Protein AF-A0A7C9BJZ2-F1 (afdb_monomer_lite)

Radius of gyration: 17.01 Å; chains: 1; bounding box: 38×36×46 Å

Secondary structure (DSSP, 8-state):
---BHHHIIIIII-S-HHHHHHHHHHTT--GGGGB-TT---SSGGGPBBPHHHHHHHHHTHHHHHHHHHHHHS---HHHHHHHHT--HHHHHHHHHHTT----SSSTTTT--HHHHHHHTT---GGG---TT----S-HHHHHHHHH-

pLDDT: mean 82.97, std 15.42, range [40.53, 97.75]

Structure (mmCIF, N/CA/C/O backbone):
data_AF-A0A7C9BJZ2-F1
#
_entry.id   AF-A0A7C9BJZ2-F1
#
loop_
_atom_site.group_PDB
_atom_site.id
_atom_site.type_symbol
_atom_site.label_atom_id
_atom_site.label_alt_id
_atom_site.label_comp_id
_atom_site.label_asym_id
_atom_site.label_entity_id
_atom_site.label_seq_id
_atom_site.pdbx_PDB_ins_code
_atom_site.Cartn_x
_atom_site.Cartn_y
_atom_site.Cartn_z
_atom_site.occupancy
_atom_site.B_iso_or_equiv
_atom_site.auth_seq_id
_atom_site.auth_comp_id
_atom_site.auth_asym_id
_atom_site.auth_atom_id
_atom_site.pdbx_PDB_model_num
ATOM 1 N N . MET A 1 1 ? 13.526 -3.190 -22.390 1.00 58.34 1 MET A N 1
ATOM 2 C CA . MET A 1 1 ? 13.011 -1.799 -22.431 1.00 58.34 1 MET A CA 1
ATOM 3 C C . MET A 1 1 ? 13.321 -1.136 -21.090 1.00 58.34 1 MET A C 1
ATOM 5 O O . MET A 1 1 ? 13.395 -1.846 -20.094 1.00 58.34 1 MET A O 1
ATOM 9 N N . ASN A 1 2 ? 13.563 0.177 -21.033 1.00 75.06 2 ASN A N 1
ATOM 10 C CA . ASN A 1 2 ? 13.783 0.872 -19.757 1.00 75.06 2 ASN A CA 1
ATOM 11 C C . ASN A 1 2 ? 12.453 1.418 -19.238 1.00 75.06 2 ASN A C 1
ATOM 13 O O . ASN A 1 2 ? 12.004 2.478 -19.671 1.00 75.06 2 ASN A O 1
ATOM 17 N N . THR A 1 3 ? 11.818 0.690 -18.322 1.00 81.38 3 THR A N 1
ATOM 18 C CA . THR A 1 3 ? 10.520 1.085 -17.773 1.00 81.38 3 THR A CA 1
ATOM 19 C C . THR A 1 3 ? 10.718 2.038 -16.599 1.00 81.38 3 THR A C 1
ATOM 21 O O . THR A 1 3 ? 11.240 1.665 -15.549 1.00 81.38 3 THR A O 1
ATOM 24 N N . ARG A 1 4 ? 10.312 3.297 -16.781 1.00 86.62 4 ARG A N 1
ATOM 25 C CA . ARG A 1 4 ? 10.394 4.326 -15.735 1.00 86.62 4 ARG A CA 1
ATOM 26 C C . ARG A 1 4 ? 9.274 4.154 -14.711 1.00 86.62 4 ARG A C 1
ATOM 28 O O . ARG A 1 4 ? 8.130 3.907 -15.089 1.00 86.62 4 ARG A O 1
ATOM 35 N N . PHE A 1 5 ? 9.572 4.396 -13.440 1.00 84.38 5 PHE A N 1
ATOM 36 C CA . PHE A 1 5 ? 8.622 4.324 -12.330 1.00 84.38 5 PHE A CA 1
ATOM 37 C C . PHE A 1 5 ? 7.394 5.215 -12.558 1.00 84.38 5 PHE A C 1
ATOM 39 O O . PHE A 1 5 ? 6.258 4.765 -12.412 1.00 84.38 5 PHE A O 1
ATOM 46 N N . GLY A 1 6 ? 7.601 6.443 -13.051 1.00 80.81 6 GLY A N 1
ATOM 47 C CA . GLY A 1 6 ? 6.508 7.322 -13.466 1.00 80.81 6 GLY A CA 1
ATOM 48 C C . GLY A 1 6 ? 5.599 6.675 -14.513 1.00 80.81 6 GLY A C 1
ATOM 49 O O . GLY A 1 6 ? 4.383 6.650 -14.339 1.00 80.81 6 GLY A O 1
ATOM 50 N N . HIS A 1 7 ? 6.177 6.088 -15.562 1.00 85.44 7 HIS A N 1
ATOM 51 C CA . HIS A 1 7 ? 5.409 5.437 -16.621 1.00 85.44 7 HIS A CA 1
ATOM 52 C C . HIS A 1 7 ? 4.544 4.296 -16.067 1.00 85.44 7 HIS A C 1
ATOM 54 O O . HIS A 1 7 ? 3.336 4.314 -16.280 1.00 85.44 7 HIS A O 1
ATOM 60 N N . VAL A 1 8 ? 5.113 3.389 -15.259 1.00 83.81 8 VAL A N 1
ATOM 61 C CA . VAL A 1 8 ? 4.354 2.286 -14.632 1.00 83.81 8 VAL A CA 1
ATOM 62 C C . VAL A 1 8 ? 3.119 2.803 -13.892 1.00 83.81 8 VAL A C 1
ATOM 64 O O . VAL A 1 8 ? 2.024 2.269 -14.067 1.00 83.81 8 VAL A O 1
ATOM 67 N N . THR A 1 9 ? 3.266 3.871 -13.103 1.00 84.06 9 THR A N 1
ATOM 68 C CA . THR A 1 9 ? 2.153 4.402 -12.301 1.00 84.06 9 THR A CA 1
ATOM 69 C C . THR A 1 9 ? 1.004 4.937 -13.146 1.00 84.06 9 THR A C 1
ATOM 71 O O . THR A 1 9 ? -0.145 4.559 -12.912 1.00 84.06 9 THR A O 1
ATOM 74 N N . TYR A 1 10 ? 1.298 5.764 -14.152 1.00 82.44 10 TYR A N 1
ATOM 75 C CA . TYR A 1 10 ? 0.266 6.437 -14.939 1.00 82.44 10 TYR A CA 1
ATOM 76 C C . TYR A 1 10 ? -0.332 5.534 -16.018 1.00 82.44 10 TYR A C 1
ATOM 78 O O . TYR A 1 10 ? -1.553 5.469 -16.136 1.00 82.44 10 TYR A O 1
ATOM 86 N N . THR A 1 11 ? 0.496 4.829 -16.792 1.00 83.75 11 THR A N 1
ATOM 87 C CA . THR A 1 11 ? 0.029 4.090 -17.977 1.00 83.75 11 THR A CA 1
ATOM 88 C C . THR A 1 11 ? -0.378 2.664 -17.645 1.00 83.75 11 THR A C 1
ATOM 90 O O . THR A 1 11 ? -1.390 2.178 -18.144 1.00 83.75 11 THR A O 1
ATOM 93 N N . LYS A 1 12 ? 0.377 1.983 -16.777 1.00 85.75 12 LYS A N 1
ATOM 94 C CA . LYS A 1 12 ? 0.143 0.562 -16.508 1.00 85.75 12 LYS A CA 1
ATOM 95 C C . LYS A 1 12 ? -0.783 0.346 -15.321 1.00 85.75 12 LYS A C 1
ATOM 97 O O . LYS A 1 12 ? -1.697 -0.471 -15.411 1.00 85.75 12 LYS A O 1
ATOM 102 N N . LEU A 1 13 ? -0.603 1.084 -14.228 1.00 88.25 13 LEU A N 1
ATOM 103 C CA . LEU A 1 13 ? -1.407 0.924 -13.015 1.00 88.25 13 LEU A CA 1
ATOM 104 C C . LEU A 1 13 ? -2.608 1.875 -12.970 1.00 88.25 13 LEU A C 1
ATOM 106 O O . LEU A 1 13 ? -3.655 1.494 -12.450 1.00 88.25 13 LEU A O 1
ATOM 110 N N . GLY A 1 14 ? -2.521 3.066 -13.563 1.00 90.44 14 GLY A N 1
ATOM 111 C CA . GLY A 1 14 ? -3.587 4.072 -13.499 1.00 90.44 14 GLY A CA 1
ATOM 112 C C . GLY A 1 14 ? -3.782 4.636 -12.087 1.00 90.44 14 GLY A C 1
ATOM 113 O O . GLY A 1 14 ? -4.912 4.854 -11.659 1.00 90.44 14 GLY A O 1
ATOM 114 N N . ILE A 1 15 ? -2.688 4.820 -11.343 1.00 91.50 15 ILE A N 1
ATOM 115 C CA . ILE A 1 15 ? -2.684 5.368 -9.978 1.00 91.50 15 ILE A CA 1
ATOM 116 C C . ILE A 1 15 ? -1.754 6.578 -9.885 1.00 91.50 15 ILE A C 1
ATOM 118 O O . ILE A 1 15 ? -0.924 6.822 -10.762 1.00 91.50 15 ILE A O 1
ATOM 122 N N . ARG A 1 16 ? -1.867 7.350 -8.798 1.00 88.94 16 ARG A N 1
ATOM 123 C CA . ARG A 1 16 ? -0.935 8.457 -8.553 1.00 88.94 16 ARG A CA 1
ATOM 124 C C . ARG A 1 16 ? 0.446 7.900 -8.220 1.00 88.94 16 ARG A C 1
ATOM 126 O O . ARG A 1 16 ? 0.563 6.938 -7.466 1.00 88.94 16 ARG A O 1
ATOM 133 N N . LEU A 1 17 ? 1.490 8.576 -8.697 1.00 89.44 17 LEU A N 1
ATOM 134 C CA . LEU A 1 17 ? 2.876 8.258 -8.343 1.00 89.44 17 LEU A CA 1
ATOM 135 C C . LEU A 1 17 ? 3.076 8.164 -6.826 1.00 89.44 17 LEU A C 1
ATOM 137 O O . LEU A 1 17 ? 3.681 7.219 -6.333 1.00 89.44 17 LEU A O 1
ATOM 141 N N . SER A 1 18 ? 2.530 9.138 -6.092 1.00 89.00 18 SER A N 1
ATOM 142 C CA . SER A 1 18 ? 2.611 9.185 -4.632 1.00 89.00 18 SER A CA 1
ATOM 143 C C . SER A 1 18 ? 2.027 7.935 -3.985 1.00 89.00 18 SER A C 1
ATOM 145 O O . SER A 1 18 ? 2.592 7.448 -3.017 1.00 89.00 18 SER A O 1
ATOM 147 N N . THR A 1 19 ? 0.943 7.380 -4.533 1.00 91.00 19 THR A N 1
ATOM 148 C CA . THR A 1 19 ? 0.349 6.144 -4.021 1.00 91.00 19 THR A CA 1
ATOM 149 C C . THR A 1 19 ? 1.329 4.995 -4.073 1.00 91.00 19 THR A C 1
ATOM 151 O O . THR A 1 19 ? 1.442 4.275 -3.092 1.00 91.00 19 THR A O 1
ATOM 154 N N . LEU A 1 20 ? 2.033 4.818 -5.194 1.00 91.94 20 LEU A N 1
ATOM 155 C CA . LEU A 1 20 ? 2.965 3.705 -5.318 1.00 91.94 20 LEU A CA 1
ATOM 156 C C . LEU A 1 20 ? 4.168 3.882 -4.385 1.00 91.94 20 LEU A C 1
ATOM 158 O O . LEU A 1 20 ? 4.629 2.915 -3.797 1.00 91.94 20 LEU A O 1
ATOM 162 N N . VAL A 1 21 ? 4.624 5.122 -4.180 1.00 92.25 21 VAL A N 1
ATOM 163 C CA . VAL A 1 21 ? 5.653 5.430 -3.173 1.00 92.25 21 VAL A CA 1
ATOM 164 C C . VAL A 1 21 ? 5.173 5.065 -1.766 1.00 92.25 21 VAL A C 1
ATOM 166 O O . VAL A 1 21 ? 5.914 4.430 -1.021 1.00 92.25 21 VAL A O 1
ATOM 169 N N . PHE A 1 22 ? 3.940 5.432 -1.401 1.00 94.31 22 PHE A N 1
ATOM 170 C CA . PHE A 1 22 ? 3.375 5.080 -0.097 1.00 94.31 22 PHE A CA 1
ATOM 171 C C . PHE A 1 22 ? 3.140 3.582 0.045 1.00 94.31 22 PHE A C 1
ATOM 173 O O . PHE A 1 22 ? 3.472 3.046 1.086 1.00 94.31 22 PHE A O 1
ATOM 180 N N . PHE A 1 23 ? 2.655 2.907 -0.997 1.00 94.88 23 PHE A N 1
ATOM 181 C CA . PHE A 1 23 ? 2.532 1.452 -1.031 1.00 94.88 23 PHE A CA 1
ATOM 182 C C . PHE A 1 23 ? 3.883 0.793 -0.745 1.00 94.88 23 PHE A C 1
ATOM 184 O O . PHE A 1 23 ? 3.990 -0.018 0.165 1.00 94.88 23 PHE A O 1
ATOM 191 N N . CYS A 1 24 ? 4.937 1.194 -1.461 1.00 92.62 24 CYS A N 1
ATOM 192 C CA . CYS A 1 24 ? 6.265 0.644 -1.228 1.00 92.62 24 CYS A CA 1
ATOM 193 C C . CYS A 1 24 ? 6.753 0.916 0.196 1.00 92.62 24 CYS A C 1
ATOM 195 O O . CYS A 1 24 ? 7.272 0.016 0.837 1.00 92.62 24 CYS A O 1
ATOM 197 N N . LYS A 1 25 ? 6.537 2.123 0.724 1.00 92.69 25 LYS A N 1
ATOM 198 C CA . LYS A 1 25 ? 6.913 2.456 2.101 1.00 92.69 25 LYS A CA 1
ATOM 199 C C . LYS A 1 25 ? 6.135 1.645 3.143 1.00 92.69 25 LYS A C 1
ATOM 201 O O . LYS A 1 25 ? 6.732 1.174 4.102 1.00 92.69 25 LYS A O 1
ATOM 206 N N . ASP A 1 26 ? 4.824 1.532 2.977 1.00 94.50 26 ASP A N 1
ATOM 207 C CA . ASP A 1 26 ? 3.920 0.892 3.935 1.00 94.50 26 ASP A CA 1
ATOM 208 C C . ASP A 1 26 ? 4.140 -0.621 4.018 1.00 94.50 26 ASP A C 1
ATOM 210 O O . ASP A 1 26 ? 3.918 -1.203 5.072 1.00 94.50 26 ASP A O 1
ATOM 214 N N . PHE A 1 27 ? 4.631 -1.225 2.935 1.00 93.00 27 PHE A N 1
ATOM 215 C CA . PHE A 1 27 ? 4.981 -2.642 2.854 1.00 93.00 27 PHE A CA 1
ATOM 216 C C . PHE A 1 27 ? 6.495 -2.894 2.841 1.00 93.00 27 PHE A C 1
ATOM 218 O O . PHE A 1 27 ? 6.938 -3.953 2.407 1.00 93.00 27 PHE A O 1
ATOM 225 N N . GLU A 1 28 ? 7.291 -1.910 3.273 1.00 91.56 28 GLU A N 1
ATOM 226 C CA . GLU A 1 28 ? 8.750 -2.024 3.438 1.00 91.56 28 GLU A CA 1
ATOM 227 C C . GLU A 1 28 ? 9.511 -2.464 2.166 1.00 91.56 28 GLU A C 1
ATOM 229 O O . GLU A 1 28 ? 10.602 -3.030 2.216 1.00 91.56 28 GLU A O 1
ATOM 234 N N . ILE A 1 29 ? 8.962 -2.152 0.991 1.00 90.00 29 ILE A N 1
ATOM 235 C CA . ILE A 1 29 ? 9.591 -2.379 -0.309 1.00 90.00 29 ILE A CA 1
ATOM 236 C C . ILE A 1 29 ? 10.585 -1.249 -0.592 1.00 90.00 29 ILE A C 1
ATOM 238 O O . ILE A 1 29 ? 10.206 -0.105 -0.868 1.00 90.00 29 IL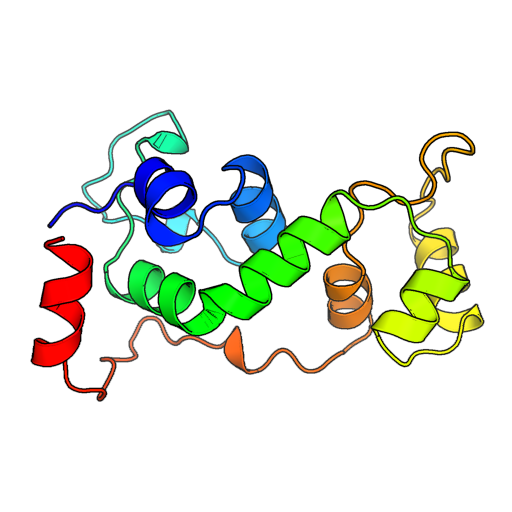E A O 1
ATOM 242 N N . ASP A 1 30 ? 11.874 -1.584 -0.610 1.00 87.19 30 ASP A N 1
ATOM 243 C CA . ASP A 1 30 ? 12.928 -0.636 -0.963 1.00 87.19 30 ASP A CA 1
ATOM 244 C C . ASP A 1 30 ? 12.966 -0.371 -2.480 1.00 87.19 30 ASP A C 1
ATOM 246 O O . ASP A 1 30 ? 13.487 -1.160 -3.273 1.00 87.19 30 ASP A O 1
ATOM 250 N N . LEU A 1 31 ? 12.439 0.783 -2.895 1.00 82.94 31 LEU A N 1
ATOM 251 C CA . LEU A 1 31 ? 12.470 1.241 -4.288 1.00 82.94 31 LEU A CA 1
ATOM 252 C C . LEU A 1 31 ? 13.892 1.384 -4.851 1.00 82.94 31 LEU A C 1
ATOM 254 O O . LEU A 1 31 ? 14.091 1.174 -6.048 1.00 82.94 31 LEU A O 1
ATOM 258 N N . LEU A 1 32 ? 14.884 1.738 -4.028 1.00 82.12 32 LEU A N 1
ATOM 259 C CA . LEU A 1 32 ? 16.267 1.906 -4.482 1.00 82.12 32 LEU A CA 1
ATOM 260 C C . LEU A 1 32 ? 16.943 0.571 -4.766 1.00 82.12 32 LEU A C 1
ATOM 262 O O . LEU A 1 32 ? 17.845 0.523 -5.597 1.00 82.12 32 LEU A O 1
ATOM 266 N N . GLN A 1 33 ? 16.495 -0.501 -4.118 1.00 84.56 33 GLN A N 1
ATOM 267 C CA . GLN A 1 33 ? 16.948 -1.855 -4.422 1.00 84.56 33 GLN A CA 1
ATOM 268 C C . GLN A 1 33 ? 16.264 -2.459 -5.654 1.00 84.56 33 GLN A C 1
ATOM 270 O O . GLN A 1 33 ? 16.690 -3.510 -6.110 1.00 84.56 33 GLN A O 1
ATOM 275 N N . ASN A 1 34 ? 15.223 -1.811 -6.179 1.00 85.12 34 ASN A N 1
ATOM 276 C CA . ASN A 1 34 ? 14.448 -2.266 -7.337 1.00 85.12 34 ASN A CA 1
ATOM 277 C C . ASN A 1 34 ? 14.627 -1.366 -8.568 1.00 85.12 34 ASN A C 1
ATOM 279 O O . ASN A 1 34 ? 13.859 -1.436 -9.534 1.00 85.12 34 ASN A O 1
ATOM 283 N N . ARG A 1 35 ? 15.632 -0.485 -8.535 1.00 84.75 35 ARG A N 1
ATOM 284 C CA . ARG A 1 35 ? 16.047 0.317 -9.688 1.00 84.75 35 ARG A CA 1
ATOM 285 C C . ARG A 1 35 ? 17.151 -0.404 -10.452 1.00 84.75 35 ARG A C 1
ATOM 287 O O . ARG A 1 35 ? 18.035 -0.993 -9.840 1.00 84.75 35 ARG A O 1
ATOM 294 N N . LYS A 1 36 ? 17.183 -0.254 -11.776 1.00 83.75 36 LYS A N 1
ATOM 295 C CA . LYS A 1 36 ? 18.333 -0.696 -12.572 1.00 83.75 36 LYS A CA 1
ATOM 296 C C . LYS A 1 36 ? 19.594 0.047 -12.104 1.00 83.75 36 LYS A C 1
ATOM 298 O O . LYS A 1 36 ? 19.517 1.262 -11.897 1.00 83.75 36 LYS A O 1
ATOM 303 N N . PRO A 1 37 ? 20.763 -0.615 -12.020 1.00 75.62 37 PRO A N 1
ATOM 304 C CA . PRO A 1 37 ? 22.014 0.016 -11.583 1.00 75.62 37 PRO A CA 1
ATOM 305 C C . PRO A 1 37 ? 22.395 1.268 -12.386 1.00 75.62 37 PRO A C 1
ATOM 307 O O . PRO A 1 37 ? 22.973 2.207 -11.849 1.00 75.62 37 PRO A O 1
ATOM 310 N N . SER A 1 38 ? 22.016 1.317 -13.668 1.00 70.06 38 SER A N 1
ATOM 311 C CA . SER A 1 38 ? 22.252 2.450 -14.569 1.00 70.06 38 SER A CA 1
ATOM 312 C C . SER A 1 38 ? 21.313 3.646 -14.348 1.00 70.06 38 SER A C 1
ATOM 314 O O . SER A 1 38 ? 21.388 4.631 -15.081 1.00 70.06 38 SER A O 1
ATOM 316 N N . SER A 1 39 ? 20.378 3.567 -13.396 1.00 73.94 39 SER A N 1
ATOM 317 C CA . SER A 1 39 ? 19.412 4.625 -13.105 1.00 73.94 39 SER A CA 1
ATOM 318 C C . SER A 1 39 ? 20.067 5.767 -12.319 1.00 73.94 39 SER A C 1
ATOM 320 O O . SER A 1 39 ? 19.934 5.850 -11.098 1.00 73.94 39 SER A O 1
ATOM 322 N N . VAL A 1 40 ? 20.745 6.676 -13.022 1.00 65.12 40 VAL A N 1
ATOM 323 C CA . VAL A 1 40 ? 21.348 7.890 -12.450 1.00 65.12 40 VAL A CA 1
ATOM 324 C C . VAL A 1 40 ? 20.358 9.050 -12.578 1.00 65.12 40 VAL A C 1
ATOM 326 O O . VAL A 1 40 ? 20.338 9.763 -13.576 1.00 65.12 40 VAL A O 1
ATOM 329 N N . THR A 1 41 ? 19.475 9.212 -11.595 1.00 72.69 41 THR A N 1
ATOM 330 C CA . THR A 1 41 ? 18.530 10.340 -11.546 1.00 72.69 41 THR A CA 1
ATOM 331 C C . THR A 1 41 ? 18.270 10.782 -10.110 1.00 72.69 41 THR A C 1
ATOM 333 O O . THR A 1 41 ? 18.283 9.972 -9.183 1.00 72.69 41 THR A O 1
ATOM 336 N N . ASN A 1 42 ? 17.997 12.079 -9.953 1.00 68.25 42 ASN A N 1
ATOM 337 C CA . ASN A 1 42 ? 17.606 12.706 -8.694 1.00 68.25 42 ASN A CA 1
ATOM 338 C C . ASN A 1 42 ? 16.080 12.724 -8.486 1.00 68.25 42 ASN A C 1
ATOM 340 O O . ASN A 1 42 ? 15.617 13.191 -7.446 1.00 68.25 42 ASN A O 1
ATOM 344 N N . THR A 1 43 ? 15.279 12.255 -9.454 1.00 81.56 43 THR A N 1
ATOM 345 C CA . THR A 1 43 ? 13.813 12.314 -9.368 1.00 81.56 43 THR A CA 1
ATOM 346 C C . THR A 1 43 ? 13.172 10.927 -9.380 1.00 81.56 43 THR A C 1
ATOM 348 O O . THR A 1 43 ? 13.485 10.073 -10.205 1.00 81.56 43 THR A O 1
ATOM 351 N N . LEU A 1 44 ? 12.195 10.709 -8.489 1.00 81.06 44 LEU A N 1
ATOM 352 C CA . LEU A 1 44 ? 11.485 9.426 -8.368 1.00 81.06 44 LEU A CA 1
ATOM 353 C C . LEU A 1 44 ? 10.804 8.986 -9.675 1.00 81.06 44 LEU A C 1
ATOM 355 O O . LEU A 1 44 ? 10.717 7.797 -9.958 1.00 81.06 44 LEU A O 1
ATOM 359 N N . LYS A 1 45 ? 10.313 9.932 -10.487 1.00 78.56 45 LYS A N 1
ATOM 360 C CA . LYS A 1 45 ? 9.589 9.643 -11.740 1.00 78.56 45 LYS A CA 1
ATOM 361 C C . LYS A 1 45 ? 10.470 9.003 -12.807 1.00 78.56 45 LYS A C 1
ATOM 363 O O . LYS A 1 45 ? 9.961 8.262 -13.648 1.00 78.56 45 LYS A O 1
ATOM 368 N N . GLU A 1 46 ? 11.754 9.324 -12.791 1.00 82.69 46 GLU A N 1
ATOM 369 C CA . GLU A 1 46 ? 12.714 8.926 -13.816 1.00 82.69 46 GLU A CA 1
ATOM 370 C C . GLU A 1 46 ? 13.454 7.642 -13.463 1.00 82.69 46 GLU A C 1
ATOM 372 O O . GLU A 1 46 ? 14.145 7.101 -14.325 1.00 82.69 46 GLU A O 1
ATOM 377 N N . ILE A 1 47 ? 13.288 7.145 -12.230 1.00 86.12 47 ILE A N 1
ATOM 378 C CA . ILE A 1 47 ? 13.899 5.895 -11.787 1.00 86.12 47 ILE A CA 1
ATOM 379 C C . ILE A 1 47 ? 13.503 4.791 -12.760 1.00 86.12 47 ILE A C 1
ATOM 381 O O . ILE A 1 47 ? 12.317 4.534 -12.976 1.00 86.12 47 ILE A O 1
ATOM 385 N N . VAL A 1 48 ? 14.501 4.147 -13.358 1.00 88.44 48 VAL A N 1
ATOM 386 C CA . VAL A 1 48 ? 14.286 2.980 -14.212 1.00 88.44 48 VAL A CA 1
ATOM 387 C C . VAL A 1 48 ? 14.218 1.762 -13.308 1.00 88.44 48 VAL A C 1
ATOM 389 O O . VAL A 1 48 ? 15.167 1.501 -12.575 1.00 88.44 48 VAL A O 1
ATOM 392 N N . LEU A 1 49 ? 13.105 1.036 -13.346 1.00 87.38 49 LEU A N 1
ATOM 393 C CA . LEU A 1 49 ? 12.886 -0.136 -12.502 1.00 87.38 49 LEU A CA 1
ATOM 394 C C . LEU A 1 49 ? 13.459 -1.396 -13.137 1.00 87.38 49 LEU A C 1
ATOM 396 O O . LEU A 1 49 ? 13.506 -1.512 -14.363 1.00 87.38 49 LEU A O 1
ATOM 400 N N . GLU A 1 50 ? 13.851 -2.346 -12.299 1.00 87.44 50 GLU A N 1
ATOM 401 C CA . GLU A 1 50 ? 14.133 -3.708 -12.739 1.00 87.44 50 GLU A CA 1
ATOM 402 C C . GLU A 1 50 ? 12.875 -4.384 -13.291 1.00 87.44 50 GLU A C 1
ATOM 404 O O . GLU A 1 50 ? 11.759 -4.152 -12.819 1.00 87.44 50 GLU A O 1
ATOM 409 N N . ASP A 1 51 ? 13.057 -5.239 -14.298 1.00 85.00 51 ASP A N 1
ATOM 410 C CA . ASP A 1 51 ? 11.937 -5.843 -15.019 1.00 85.00 51 ASP A CA 1
ATOM 411 C C . ASP A 1 51 ? 11.115 -6.763 -14.088 1.00 85.00 51 ASP A C 1
ATOM 413 O O . ASP A 1 51 ? 9.886 -6.720 -14.124 1.00 85.00 51 ASP A O 1
ATOM 417 N N . ASN A 1 52 ? 11.768 -7.496 -13.174 1.00 83.69 52 ASN A N 1
ATOM 418 C CA . ASN A 1 52 ? 11.104 -8.328 -12.157 1.00 83.69 52 ASN A CA 1
ATOM 419 C C . ASN A 1 52 ? 10.179 -7.508 -11.250 1.00 83.69 52 ASN A C 1
ATOM 421 O O . ASN A 1 52 ? 9.043 -7.909 -10.992 1.00 83.69 52 ASN A O 1
ATOM 425 N N . PHE A 1 53 ? 10.624 -6.325 -10.822 1.00 87.44 53 PHE A N 1
ATOM 426 C CA . PHE A 1 53 ? 9.800 -5.450 -9.999 1.00 87.44 53 PHE A CA 1
ATOM 427 C C . PHE A 1 53 ? 8.613 -4.884 -10.784 1.00 87.44 53 PHE A C 1
ATOM 429 O O . PHE A 1 53 ? 7.498 -4.824 -10.268 1.00 87.44 53 PHE A O 1
ATOM 436 N N . VAL A 1 54 ? 8.807 -4.532 -12.061 1.00 88.44 54 VAL A N 1
ATOM 437 C CA . VAL A 1 54 ? 7.691 -4.141 -12.938 1.00 88.44 54 VAL A CA 1
ATOM 438 C C . VAL A 1 54 ? 6.666 -5.270 -13.032 1.00 88.44 54 VAL A C 1
ATOM 440 O O . VAL A 1 54 ? 5.476 -5.005 -12.881 1.00 88.44 54 VAL A O 1
ATOM 443 N N . PHE A 1 55 ? 7.093 -6.518 -13.236 1.00 85.69 55 PHE A N 1
ATOM 444 C CA . PHE A 1 55 ? 6.170 -7.651 -13.301 1.00 85.69 55 PHE A CA 1
ATOM 445 C C . PHE A 1 55 ? 5.406 -7.853 -11.998 1.00 85.69 55 PHE A C 1
ATOM 447 O O . PHE A 1 55 ? 4.181 -7.935 -12.046 1.00 85.69 55 PHE A O 1
ATOM 454 N N . PHE A 1 56 ? 6.085 -7.820 -10.850 1.00 88.75 56 PHE A N 1
ATOM 455 C CA . PHE A 1 56 ? 5.432 -7.854 -9.541 1.00 88.75 56 PHE A CA 1
ATOM 456 C C . PHE A 1 56 ? 4.319 -6.795 -9.427 1.00 88.75 56 PHE A C 1
ATOM 458 O O . PHE A 1 56 ? 3.200 -7.106 -9.009 1.00 88.75 56 PHE A O 1
ATOM 465 N N . LEU A 1 57 ? 4.583 -5.555 -9.857 1.00 90.69 57 LEU A N 1
ATOM 466 C CA . LEU A 1 57 ? 3.584 -4.483 -9.836 1.00 90.69 57 LEU A CA 1
ATOM 467 C C . LEU A 1 57 ? 2.395 -4.762 -10.765 1.00 90.69 57 LEU A C 1
ATOM 469 O O . LEU A 1 57 ? 1.261 -4.428 -10.426 1.00 90.69 57 LEU A O 1
ATOM 473 N N . LEU A 1 58 ? 2.635 -5.345 -11.941 1.00 89.62 58 LEU A N 1
ATOM 474 C CA . LEU A 1 58 ? 1.576 -5.652 -12.905 1.00 89.62 58 LEU A CA 1
ATOM 475 C C . LEU A 1 58 ? 0.696 -6.814 -12.450 1.00 89.62 58 LEU A C 1
ATOM 477 O O . LEU A 1 58 ? -0.523 -6.738 -12.589 1.00 89.62 58 LEU A O 1
ATOM 481 N N . GLU A 1 59 ? 1.284 -7.850 -11.863 1.00 88.94 59 GLU A N 1
ATOM 482 C CA . GLU A 1 59 ? 0.536 -8.990 -11.327 1.00 88.94 59 GLU A CA 1
ATOM 483 C C . GLU A 1 59 ? -0.346 -8.597 -10.152 1.00 88.94 59 GLU A C 1
ATOM 485 O O . GLU A 1 59 ? -1.495 -9.021 -10.052 1.00 88.94 59 GLU A O 1
ATOM 490 N N . ASN A 1 60 ? 0.161 -7.704 -9.306 1.00 91.06 60 ASN A N 1
ATOM 491 C CA . ASN A 1 60 ? -0.548 -7.219 -8.129 1.00 91.06 60 ASN A CA 1
ATOM 492 C C . ASN A 1 60 ? -1.314 -5.915 -8.396 1.00 91.06 60 ASN A C 1
ATOM 494 O O . ASN A 1 60 ? -1.782 -5.251 -7.468 1.00 91.06 60 ASN A O 1
ATOM 498 N N . LYS A 1 61 ? -1.495 -5.540 -9.669 1.00 92.69 61 LYS A N 1
ATOM 499 C CA . LYS A 1 61 ? -2.139 -4.286 -10.086 1.00 92.69 61 LYS A CA 1
ATOM 500 C C . LYS A 1 61 ? -3.524 -4.097 -9.477 1.00 92.69 61 LYS A C 1
ATOM 502 O O . LYS A 1 61 ? -3.874 -2.977 -9.105 1.00 92.69 61 LYS A O 1
ATOM 507 N N . THR A 1 62 ? -4.314 -5.164 -9.376 1.00 93.06 62 THR A N 1
ATOM 508 C CA . THR A 1 62 ? -5.649 -5.108 -8.764 1.00 93.06 62 THR A CA 1
ATOM 509 C C . THR A 1 62 ? -5.557 -4.698 -7.299 1.00 93.06 62 THR A C 1
ATOM 511 O O . THR A 1 62 ? -6.217 -3.740 -6.898 1.00 93.06 62 THR A O 1
ATOM 514 N N . PHE A 1 63 ? -4.681 -5.343 -6.524 1.00 95.00 63 PHE A N 1
ATOM 515 C CA . PHE A 1 63 ? -4.463 -4.992 -5.123 1.00 95.00 63 PHE A CA 1
ATOM 516 C C . PHE A 1 63 ? -3.959 -3.552 -4.976 1.00 95.00 63 PHE A C 1
ATOM 518 O O . PHE A 1 63 ? -4.518 -2.773 -4.211 1.00 95.00 63 PHE A O 1
ATOM 525 N N . ILE A 1 64 ? -2.971 -3.149 -5.778 1.00 95.19 64 ILE A N 1
ATOM 526 C CA . ILE A 1 64 ? -2.404 -1.793 -5.748 1.00 95.19 64 ILE A CA 1
ATOM 527 C C . ILE A 1 64 ? -3.470 -0.722 -6.056 1.00 95.19 64 ILE A C 1
ATOM 529 O O . ILE A 1 64 ? -3.476 0.360 -5.462 1.00 95.19 64 ILE A O 1
ATOM 533 N N . ARG A 1 65 ? -4.413 -1.006 -6.961 1.00 94.81 65 ARG A N 1
ATOM 534 C CA . ARG A 1 65 ? -5.552 -0.115 -7.242 1.00 94.81 65 ARG A CA 1
ATOM 535 C C . ARG A 1 65 ? -6.532 -0.039 -6.078 1.00 94.81 65 ARG A C 1
ATOM 537 O O . ARG A 1 65 ? -7.008 1.051 -5.767 1.00 94.81 65 ARG A O 1
ATOM 544 N N . ILE A 1 66 ? -6.819 -1.162 -5.429 1.00 95.69 66 ILE A N 1
ATOM 545 C CA . ILE A 1 66 ? -7.670 -1.194 -4.236 1.00 95.69 66 ILE A CA 1
ATOM 546 C C . ILE A 1 66 ? -7.007 -0.404 -3.099 1.00 95.69 66 ILE A C 1
ATOM 548 O O . ILE A 1 66 ? -7.655 0.448 -2.493 1.00 95.69 66 ILE A O 1
ATOM 552 N N . TYR A 1 67 ? -5.703 -0.595 -2.889 1.00 96.50 67 TYR A N 1
ATOM 553 C CA . TYR A 1 67 ? -4.893 0.201 -1.970 1.00 96.50 67 TYR A CA 1
ATOM 554 C C . TYR A 1 67 ? -4.988 1.701 -2.289 1.00 96.50 67 TYR A C 1
ATOM 556 O O . TYR A 1 67 ? -5.195 2.510 -1.390 1.00 96.50 67 TYR A O 1
ATOM 564 N N . ASN A 1 68 ? -4.901 2.095 -3.567 1.00 95.56 68 ASN A N 1
ATOM 565 C CA . ASN A 1 68 ? -5.050 3.495 -3.976 1.00 95.56 68 ASN A CA 1
ATOM 566 C C . ASN A 1 68 ? -6.403 4.082 -3.551 1.00 95.56 68 ASN A C 1
ATOM 568 O O . ASN A 1 68 ? -6.458 5.178 -2.996 1.00 95.56 68 ASN A O 1
ATOM 572 N N . LEU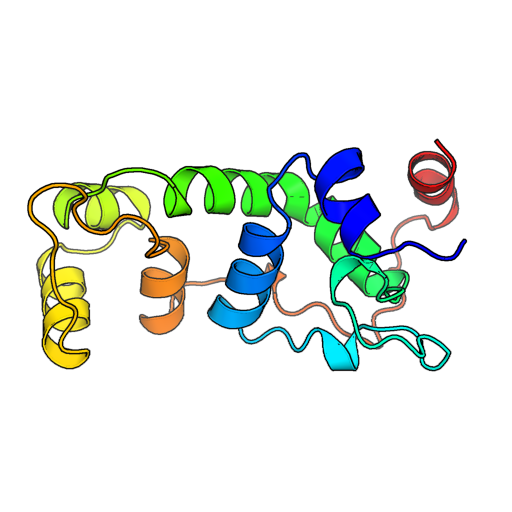 A 1 69 ? -7.493 3.369 -3.839 1.00 95.38 69 LEU A N 1
ATOM 573 C CA . LEU A 1 69 ? -8.841 3.815 -3.487 1.00 95.38 69 LEU A CA 1
ATOM 574 C C . LEU A 1 69 ? -9.004 3.919 -1.973 1.00 95.38 69 LEU A C 1
ATOM 576 O O . LEU A 1 69 ? -9.531 4.913 -1.475 1.00 95.38 69 LEU A O 1
ATOM 580 N N . ASP A 1 70 ? -8.494 2.926 -1.249 1.00 96.06 70 ASP A N 1
ATOM 581 C CA . ASP A 1 70 ? -8.506 2.917 0.201 1.00 96.06 70 ASP A CA 1
ATOM 582 C C . ASP A 1 70 ? -7.756 4.119 0.784 1.00 96.06 70 ASP A C 1
ATOM 584 O O . ASP A 1 70 ? -8.345 4.907 1.526 1.00 96.06 70 ASP A O 1
ATOM 588 N N . TYR A 1 71 ? -6.509 4.337 0.370 1.00 95.12 71 TYR A N 1
ATOM 589 C CA . TYR A 1 71 ? -5.653 5.415 0.862 1.00 95.12 71 TYR A CA 1
ATOM 590 C C . TYR A 1 71 ? -6.300 6.800 0.715 1.00 95.12 71 TYR A C 1
ATOM 592 O O . TYR A 1 71 ? -6.183 7.645 1.601 1.00 95.12 71 TYR A O 1
ATOM 600 N N . TYR A 1 72 ? -7.024 7.045 -0.381 1.00 93.62 72 TYR A N 1
ATOM 601 C CA . TYR A 1 72 ? -7.662 8.339 -0.647 1.00 93.62 72 TYR A CA 1
ATOM 602 C C . TYR A 1 72 ? -9.099 8.474 -0.141 1.00 93.62 72 TYR A C 1
ATOM 604 O O . TYR A 1 72 ? -9.651 9.577 -0.239 1.00 93.62 72 TYR A O 1
ATOM 612 N N . SER A 1 73 ? -9.690 7.408 0.394 1.00 92.88 73 SER A N 1
ATOM 613 C CA . SER A 1 73 ? -11.032 7.436 0.974 1.00 92.88 73 SER A CA 1
ATOM 614 C C . SER A 1 73 ? -11.027 7.996 2.399 1.00 92.88 73 SER A C 1
ATOM 616 O O . SER A 1 73 ? -10.071 7.804 3.158 1.00 92.88 73 SER A O 1
ATOM 618 N N . ASN A 1 74 ? -12.106 8.697 2.751 1.00 92.25 74 ASN A N 1
ATOM 619 C CA . ASN A 1 74 ? -12.405 9.037 4.139 1.00 92.25 74 ASN A CA 1
ATOM 620 C C . ASN A 1 74 ? -12.892 7.766 4.839 1.00 92.25 74 ASN A C 1
ATOM 622 O O . ASN A 1 74 ? -13.757 7.074 4.299 1.00 92.25 74 ASN A O 1
ATOM 626 N N . LYS A 1 75 ? -12.330 7.453 6.006 1.00 91.88 75 LYS A N 1
ATOM 627 C CA . LYS A 1 75 ? -12.588 6.197 6.714 1.00 91.88 75 LYS A CA 1
ATOM 628 C C . LYS A 1 75 ? -12.716 6.435 8.214 1.00 91.88 75 LYS A C 1
ATOM 630 O O . LYS A 1 75 ? -12.013 7.256 8.791 1.00 91.88 75 LYS A O 1
ATOM 635 N N . THR A 1 76 ? -13.592 5.676 8.850 1.00 92.62 76 THR A N 1
ATOM 636 C CA . THR A 1 76 ? -13.681 5.560 10.309 1.00 92.62 76 THR A CA 1
ATOM 637 C C . THR A 1 76 ? -12.980 4.283 10.769 1.00 92.62 76 THR A C 1
ATOM 639 O O . THR A 1 76 ? -12.610 3.443 9.947 1.00 92.62 76 THR A O 1
ATOM 642 N N . ILE A 1 77 ? -12.813 4.124 12.084 1.00 93.38 77 ILE A N 1
ATOM 643 C CA . ILE A 1 77 ? -12.326 2.872 12.680 1.00 93.38 77 ILE A CA 1
ATOM 644 C C . ILE A 1 77 ? -13.214 1.692 12.258 1.00 93.38 77 ILE A C 1
ATOM 646 O O . ILE A 1 77 ? -12.685 0.685 11.801 1.00 93.38 77 ILE A O 1
ATOM 650 N N . GLU A 1 78 ? -14.537 1.858 12.297 1.00 94.25 78 GLU A N 1
ATOM 651 C CA . GLU A 1 78 ? -15.521 0.873 11.825 1.00 94.25 78 GLU A CA 1
ATOM 652 C C . GLU A 1 78 ? -15.302 0.478 10.352 1.00 94.25 78 GLU A C 1
ATOM 654 O O . GLU A 1 78 ? -15.250 -0.704 10.016 1.00 94.25 78 GLU A O 1
ATOM 659 N N . ILE A 1 79 ? -15.108 1.453 9.452 1.00 95.31 79 ILE A N 1
ATOM 660 C CA . ILE A 1 79 ? -14.858 1.168 8.027 1.00 95.31 79 ILE A CA 1
ATOM 661 C C . ILE A 1 79 ? -13.559 0.375 7.844 1.00 95.31 79 ILE A C 1
ATOM 663 O O . ILE A 1 79 ? -13.506 -0.538 7.020 1.00 95.31 79 ILE A O 1
ATOM 667 N N . ILE A 1 80 ? -12.507 0.726 8.589 1.00 96.00 80 ILE A N 1
ATOM 668 C CA . ILE A 1 80 ? -11.223 0.019 8.535 1.00 96.00 80 ILE A CA 1
ATOM 669 C C . ILE A 1 80 ? -11.401 -1.412 9.043 1.00 96.00 80 ILE A C 1
ATOM 671 O O . ILE A 1 80 ? -11.050 -2.338 8.321 1.00 96.00 80 ILE A O 1
ATOM 675 N N . SER A 1 81 ? -11.989 -1.567 10.231 1.00 96.44 81 SER A N 1
ATOM 676 C CA . SER A 1 81 ? -12.331 -2.832 10.891 1.00 96.44 81 SER A CA 1
ATOM 677 C C . SER A 1 81 ? -13.044 -3.790 9.934 1.00 96.44 81 SER A C 1
ATOM 679 O O . SER A 1 81 ? -12.519 -4.861 9.623 1.00 96.44 81 SER A O 1
ATOM 681 N N . ASN A 1 82 ? -14.154 -3.344 9.340 1.00 96.81 82 ASN A N 1
ATOM 682 C CA . ASN A 1 82 ? -14.929 -4.133 8.384 1.00 96.81 82 ASN A CA 1
ATOM 683 C C . ASN A 1 82 ? -14.132 -4.493 7.124 1.00 96.81 82 ASN A C 1
ATOM 685 O O . ASN A 1 82 ? -14.280 -5.589 6.589 1.00 96.81 82 ASN A O 1
ATOM 689 N N . LYS A 1 83 ? -13.279 -3.585 6.633 1.00 96.56 83 LYS A N 1
ATOM 690 C CA . LYS A 1 83 ? -12.495 -3.819 5.414 1.00 96.56 83 LYS A CA 1
ATOM 691 C C . LYS A 1 83 ? -11.421 -4.891 5.589 1.00 96.56 83 LYS A C 1
ATOM 693 O O . LYS A 1 83 ? -11.168 -5.627 4.639 1.00 96.56 83 LYS A O 1
ATOM 698 N N . ILE A 1 84 ? -10.773 -4.947 6.750 1.00 96.06 84 ILE A N 1
ATOM 699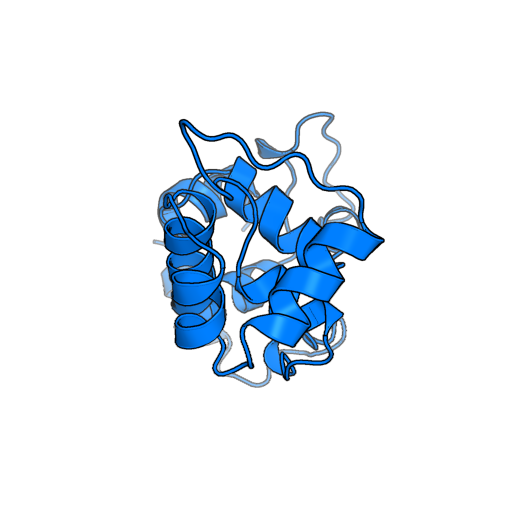 C CA . ILE A 1 84 ? -9.666 -5.885 7.015 1.00 96.06 84 ILE A CA 1
ATOM 700 C C . ILE A 1 84 ? -10.074 -7.050 7.921 1.00 96.06 84 ILE A C 1
ATOM 702 O O . ILE A 1 84 ? -9.239 -7.879 8.258 1.00 96.06 84 ILE A O 1
ATOM 706 N N . GLY A 1 85 ? -11.352 -7.127 8.305 1.00 96.25 85 GLY A N 1
ATOM 707 C CA . GLY A 1 85 ? -11.897 -8.225 9.102 1.00 96.25 85 GLY A CA 1
ATOM 708 C C . GLY A 1 85 ? -11.328 -8.305 10.520 1.00 96.25 85 GLY A C 1
ATOM 709 O O . GLY A 1 85 ? -11.193 -9.403 11.054 1.00 96.25 85 GLY A O 1
ATOM 710 N N . ARG A 1 86 ? -10.974 -7.164 11.122 1.00 95.94 86 ARG A N 1
ATOM 711 C CA . ARG A 1 86 ? -10.430 -7.076 12.491 1.00 95.94 86 ARG A CA 1
ATOM 712 C C . ARG A 1 86 ? -11.414 -6.428 13.439 1.00 95.94 86 ARG A C 1
ATOM 714 O O . ARG A 1 86 ? -12.337 -5.767 12.991 1.00 95.94 86 ARG A O 1
ATOM 721 N N . GLN A 1 87 ? -11.217 -6.587 14.744 1.00 97.19 87 GLN A N 1
ATOM 722 C CA . GLN A 1 87 ? -12.090 -5.934 15.714 1.00 97.19 87 GLN A CA 1
ATOM 723 C C . GLN A 1 87 ? -11.751 -4.443 15.840 1.00 97.19 87 GLN A C 1
ATOM 725 O O . GLN A 1 87 ? -10.582 -4.062 15.862 1.00 97.19 87 GLN A O 1
ATOM 730 N N . GLU A 1 88 ? -12.765 -3.587 16.002 1.00 95.38 88 GLU A N 1
ATOM 731 C CA . GLU A 1 88 ? -12.569 -2.132 16.128 1.00 95.38 88 GLU A CA 1
ATOM 732 C C . GLU A 1 88 ? -11.612 -1.745 17.259 1.00 95.38 88 GLU A C 1
ATOM 734 O O . GLU A 1 88 ? -10.825 -0.812 17.105 1.00 95.38 88 GLU A O 1
ATOM 739 N N . HIS A 1 89 ? -11.631 -2.491 18.369 1.00 95.12 89 HIS A N 1
ATOM 740 C CA . HIS A 1 89 ? -10.762 -2.226 19.512 1.00 95.12 89 HIS A CA 1
ATOM 741 C C . HIS A 1 89 ? -9.268 -2.405 19.170 1.00 95.12 89 HIS A C 1
ATOM 743 O O . HIS A 1 89 ? -8.445 -1.625 19.645 1.00 95.12 89 HIS A O 1
ATOM 749 N N . GLU A 1 90 ? -8.909 -3.369 18.311 1.00 96.25 90 GLU A N 1
ATOM 750 C CA . GLU A 1 90 ? -7.524 -3.569 17.850 1.00 96.25 90 GLU A CA 1
ATOM 751 C C . GLU A 1 90 ? -7.062 -2.372 17.011 1.00 96.25 90 GLU A C 1
ATOM 753 O O . GLU A 1 90 ? -5.944 -1.872 17.151 1.00 96.25 90 GLU A O 1
ATOM 758 N N . ILE A 1 91 ? -7.958 -1.868 16.161 1.00 95.19 91 ILE A N 1
ATOM 759 C CA . ILE A 1 91 ? -7.697 -0.712 15.303 1.00 95.19 91 ILE A CA 1
ATOM 760 C C . ILE A 1 91 ? -7.575 0.561 16.142 1.00 95.19 91 ILE A C 1
ATOM 762 O O . ILE A 1 91 ? -6.684 1.377 15.908 1.00 95.19 91 ILE A O 1
ATOM 766 N N . GLN A 1 92 ? -8.421 0.727 17.155 1.00 93.25 92 GLN A N 1
ATOM 767 C CA . GLN A 1 92 ? -8.329 1.849 18.078 1.00 93.25 92 GLN A CA 1
ATOM 768 C C . GLN A 1 92 ? -6.993 1.848 18.836 1.00 93.25 92 GLN A C 1
ATOM 770 O O . GLN A 1 92 ? -6.287 2.859 18.826 1.00 93.25 92 GLN A O 1
ATOM 775 N N . GLN A 1 93 ? -6.592 0.704 19.400 1.00 94.12 93 GLN A N 1
ATOM 776 C CA . GLN A 1 93 ? -5.300 0.552 20.077 1.00 94.12 93 GLN A CA 1
ATOM 777 C C . GLN A 1 93 ? -4.121 0.851 19.144 1.00 94.12 93 GLN A C 1
ATOM 779 O O . GLN A 1 93 ? -3.162 1.513 19.548 1.00 94.12 93 GLN A O 1
ATOM 784 N N . PHE A 1 94 ? -4.200 0.428 17.877 1.00 94.06 94 PHE A N 1
ATOM 785 C CA . PHE A 1 94 ? -3.193 0.745 16.865 1.00 94.06 94 PHE A CA 1
ATOM 786 C C . PHE A 1 94 ? -2.984 2.260 16.715 1.00 94.06 94 PHE A C 1
ATOM 788 O O . PHE A 1 94 ? -1.837 2.727 16.663 1.00 94.06 94 PHE A O 1
ATOM 795 N N . PHE A 1 95 ? -4.078 3.028 16.650 1.00 91.81 95 PHE A N 1
ATOM 796 C CA . PHE A 1 95 ? -4.032 4.482 16.494 1.00 91.81 95 PHE A CA 1
ATOM 797 C C . PHE A 1 95 ? -3.542 5.197 17.756 1.00 91.81 95 PHE A C 1
ATOM 799 O O . PHE A 1 95 ? -2.721 6.115 17.653 1.00 91.81 95 PHE A O 1
ATOM 806 N N . GLU A 1 96 ? -3.998 4.757 18.930 1.00 91.19 96 GLU A N 1
ATOM 807 C CA . GLU A 1 96 ? -3.587 5.293 20.231 1.00 91.19 96 GLU A CA 1
ATOM 808 C C . GLU A 1 96 ? -2.086 5.086 20.472 1.00 91.19 96 GLU A C 1
ATOM 810 O O . GLU A 1 96 ? -1.370 6.044 20.782 1.00 91.19 96 GLU A O 1
ATOM 815 N N . ALA A 1 97 ? -1.576 3.875 20.223 1.00 92.81 97 ALA A N 1
ATOM 816 C CA . ALA A 1 97 ? -0.162 3.536 20.394 1.00 92.81 97 ALA A CA 1
ATOM 817 C C . ALA A 1 97 ? 0.767 4.393 19.515 1.00 92.81 97 ALA A C 1
ATOM 819 O O . ALA A 1 97 ? 1.860 4.774 19.935 1.00 92.81 97 ALA A O 1
ATOM 820 N N . ARG A 1 98 ? 0.322 4.742 18.301 1.00 89.44 98 ARG A N 1
ATOM 821 C CA . ARG A 1 98 ? 1.085 5.557 17.338 1.00 89.44 98 ARG A CA 1
ATOM 822 C C . ARG A 1 98 ? 0.804 7.059 17.444 1.00 89.44 98 ARG A C 1
ATOM 824 O O . ARG A 1 98 ? 1.387 7.836 16.689 1.00 89.44 98 ARG A O 1
ATOM 831 N N . LYS A 1 99 ? -0.051 7.483 18.385 1.00 87.38 99 LYS A N 1
ATOM 832 C CA . LYS A 1 99 ? -0.434 8.889 18.618 1.00 87.38 99 LYS A CA 1
ATOM 833 C C . LYS A 1 99 ? -0.910 9.597 17.345 1.00 87.38 99 LYS A C 1
ATOM 835 O O . L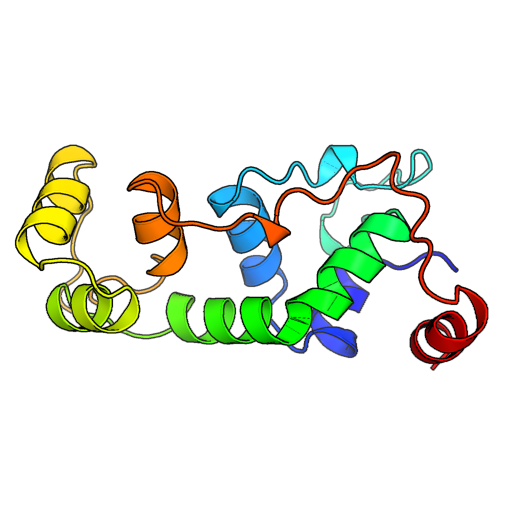YS A 1 99 ? -0.595 10.769 17.113 1.00 87.38 99 LYS A O 1
ATOM 840 N N . TYR A 1 100 ? -1.650 8.887 16.497 1.00 83.62 100 TYR A N 1
ATOM 841 C CA . TYR A 1 100 ? -2.190 9.481 15.280 1.00 83.62 100 TYR A CA 1
ATOM 842 C C . TYR A 1 100 ? -3.195 10.583 15.617 1.00 83.62 100 TYR A C 1
ATOM 844 O O . TYR A 1 100 ? -4.082 10.414 16.451 1.00 83.62 100 TYR A O 1
ATOM 852 N N . LYS A 1 101 ? -3.082 11.717 14.924 1.00 76.31 101 LYS A N 1
ATOM 853 C CA . LYS A 1 101 ? -4.094 12.772 14.988 1.00 76.31 101 LYS A CA 1
ATOM 854 C C . LYS A 1 101 ? -5.238 12.410 14.049 1.00 76.31 101 LYS A C 1
ATOM 856 O O . LYS A 1 101 ? -5.044 12.369 12.836 1.00 76.31 101 LYS A O 1
ATOM 861 N N . ILE A 1 102 ? -6.417 12.164 14.607 1.00 71.94 102 ILE A N 1
ATOM 862 C CA . ILE A 1 102 ? -7.636 11.961 13.824 1.00 71.94 102 ILE A CA 1
ATOM 863 C C . ILE A 1 102 ? -8.169 13.343 13.428 1.00 71.94 102 ILE A C 1
ATOM 865 O O . ILE A 1 102 ? -8.515 14.152 14.285 1.00 71.94 102 ILE A O 1
ATOM 869 N N . ASP A 1 103 ? -8.179 13.639 12.127 1.00 72.50 103 ASP A N 1
ATOM 870 C CA . ASP A 1 103 ? -8.792 14.853 11.582 1.00 72.50 103 ASP A CA 1
ATOM 871 C C . ASP A 1 103 ? -10.304 14.638 11.431 1.00 72.50 103 ASP A C 1
ATOM 873 O O . ASP A 1 103 ? -10.738 13.777 10.669 1.00 72.50 103 ASP A O 1
ATOM 877 N N . ASN A 1 104 ? -11.112 15.446 12.118 1.00 70.94 104 ASN A N 1
ATOM 878 C CA . ASN A 1 104 ? -12.574 15.362 12.058 1.00 70.94 104 ASN A CA 1
ATOM 879 C C . ASN A 1 104 ? -13.153 15.669 10.660 1.00 70.94 104 ASN A C 1
ATOM 881 O O . ASN A 1 104 ? -14.276 15.264 10.371 1.00 70.94 104 ASN A O 1
ATOM 885 N N . ARG A 1 105 ? -12.427 16.385 9.784 1.00 67.69 105 ARG A N 1
ATOM 886 C CA . ARG A 1 105 ? -12.868 16.701 8.409 1.00 67.69 105 ARG A CA 1
ATOM 887 C C . ARG A 1 105 ? -12.483 15.630 7.391 1.00 67.69 105 ARG A C 1
ATOM 889 O O . ARG A 1 105 ? -13.205 15.435 6.415 1.00 67.69 105 ARG A O 1
ATOM 896 N N . TYR A 1 106 ? -11.361 14.947 7.605 1.00 67.94 106 TYR A N 1
ATOM 897 C CA . TYR A 1 106 ? -10.857 13.882 6.732 1.00 67.94 106 TYR A CA 1
ATOM 898 C C . TYR A 1 106 ? -10.424 12.676 7.567 1.00 67.94 106 TYR A C 1
ATOM 900 O O . TYR A 1 106 ? -9.233 12.342 7.581 1.00 67.94 106 TYR A O 1
ATOM 908 N N . PRO A 1 107 ? -11.363 12.027 8.281 1.00 78.31 107 PRO A N 1
ATOM 909 C CA . PRO A 1 107 ? -11.009 10.979 9.221 1.00 78.31 107 PRO A CA 1
ATOM 910 C C . PRO A 1 107 ? -10.248 9.880 8.480 1.00 78.31 107 PRO A C 1
ATOM 912 O O . PRO A 1 107 ? -10.698 9.364 7.454 1.00 78.31 107 PRO A O 1
ATOM 915 N N . LEU A 1 108 ? -9.022 9.640 8.954 1.00 88.38 108 LEU A N 1
ATOM 916 C CA . LEU A 1 108 ? -8.101 8.573 8.544 1.00 88.38 108 LEU A CA 1
ATOM 917 C C . LEU A 1 108 ? -7.834 8.478 7.029 1.00 88.38 108 LEU A C 1
ATOM 919 O O . LEU A 1 108 ? -7.407 7.440 6.509 1.00 88.38 108 LEU A O 1
ATOM 923 N N . ARG A 1 109 ? -8.047 9.579 6.302 1.00 89.50 109 ARG A N 1
ATOM 924 C CA . ARG A 1 109 ? -7.588 9.714 4.921 1.00 89.50 109 ARG A CA 1
ATOM 925 C C . ARG A 1 109 ? -6.060 9.691 4.908 1.00 89.50 109 ARG A C 1
ATOM 927 O O . ARG A 1 109 ? -5.423 10.218 5.814 1.00 89.50 109 ARG A O 1
ATOM 934 N N . TYR A 1 110 ? -5.473 9.101 3.872 1.00 91.38 110 TYR A N 1
ATOM 935 C CA . TYR A 1 110 ? -4.024 8.908 3.728 1.00 91.38 110 TYR A CA 1
ATOM 936 C C . TYR A 1 110 ? -3.403 7.949 4.751 1.00 91.38 110 TYR A C 1
ATOM 938 O O . TYR A 1 110 ? -2.188 7.925 4.933 1.00 91.38 110 TYR A O 1
ATOM 946 N N . ILE A 1 111 ? -4.236 7.136 5.395 1.00 92.06 111 ILE A N 1
ATOM 947 C CA . ILE A 1 111 ? -3.815 5.968 6.159 1.00 92.06 111 ILE A CA 1
ATOM 948 C C . ILE A 1 111 ? -4.473 4.767 5.488 1.00 92.06 111 ILE A C 1
ATOM 950 O O . ILE A 1 111 ? -5.697 4.735 5.331 1.00 92.06 111 ILE A O 1
ATOM 954 N N . SER A 1 112 ? -3.652 3.833 5.011 1.00 95.00 112 SER A N 1
ATOM 955 C CA . SER A 1 112 ? -4.133 2.620 4.354 1.00 95.00 112 SER A CA 1
ATOM 956 C C . SER A 1 112 ? -4.627 1.622 5.394 1.00 95.00 112 SER A C 1
ATOM 958 O O . SER A 1 112 ? -3.888 1.274 6.314 1.00 95.00 112 SER A O 1
ATOM 960 N N . SER A 1 113 ? -5.844 1.113 5.222 1.00 97.19 113 SER A N 1
ATOM 961 C CA . SER A 1 113 ? -6.361 -0.018 5.995 1.00 97.19 113 SER A CA 1
ATOM 962 C C . SER A 1 113 ? -5.441 -1.234 5.882 1.00 97.19 113 SER A C 1
ATOM 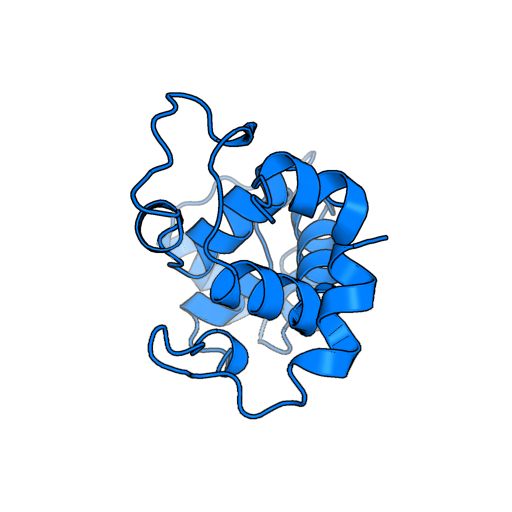964 O O . SER A 1 113 ? -5.197 -1.911 6.873 1.00 97.19 113 SER A O 1
ATOM 966 N N . TYR A 1 114 ? -4.864 -1.468 4.701 1.00 97.56 114 TYR A N 1
ATOM 967 C CA . TYR A 1 114 ? -3.970 -2.603 4.460 1.00 97.56 114 TYR A CA 1
ATOM 968 C C . TYR A 1 114 ? -2.620 -2.462 5.163 1.00 97.56 114 TYR A C 1
ATOM 970 O O . TYR A 1 114 ? -2.048 -3.456 5.590 1.00 97.56 114 TYR A O 1
ATOM 978 N N . LYS A 1 115 ? -2.124 -1.230 5.334 1.00 95.56 115 LYS A N 1
ATOM 979 C CA . LYS A 1 115 ? -0.936 -0.979 6.160 1.00 95.56 115 LYS A CA 1
ATOM 980 C C . LYS A 1 115 ? -1.205 -1.350 7.617 1.00 95.56 115 LYS A C 1
ATOM 982 O O . LYS A 1 115 ? -0.377 -1.989 8.253 1.00 95.56 115 LYS A O 1
ATOM 987 N N . ILE A 1 116 ? -2.358 -0.930 8.139 1.00 96.50 116 ILE A N 1
ATOM 988 C CA . ILE A 1 116 ? -2.753 -1.230 9.520 1.00 96.50 116 ILE A CA 1
ATOM 989 C C . ILE A 1 116 ? -2.806 -2.743 9.711 1.00 96.50 116 ILE A C 1
ATOM 991 O O . ILE A 1 116 ? -2.209 -3.263 10.644 1.00 96.50 116 ILE A O 1
ATOM 995 N N . ASP A 1 117 ? -3.469 -3.449 8.798 1.00 97.75 117 ASP A N 1
ATOM 996 C CA . ASP A 1 117 ? -3.548 -4.903 8.845 1.00 97.75 117 ASP A CA 1
ATOM 997 C C . ASP A 1 117 ? -2.172 -5.579 8.747 1.00 97.75 117 ASP A C 1
ATOM 999 O O . ASP A 1 117 ? -1.876 -6.462 9.547 1.00 97.75 117 ASP A O 1
ATOM 1003 N N . TYR A 1 118 ? -1.302 -5.125 7.838 1.00 96.44 118 TYR A N 1
ATOM 1004 C CA . TYR A 1 118 ? 0.076 -5.614 7.711 1.00 96.44 118 TYR A CA 1
ATOM 1005 C C . TYR A 1 118 ? 0.864 -5.471 9.019 1.00 96.44 118 TYR A C 1
ATOM 1007 O O . TYR A 1 118 ? 1.445 -6.438 9.506 1.00 96.44 118 TYR A O 1
ATOM 1015 N N . GLU A 1 119 ? 0.818 -4.296 9.649 1.00 95.25 119 GLU A N 1
ATOM 1016 C CA . GLU A 1 119 ? 1.492 -4.042 10.929 1.00 95.25 119 GLU A CA 1
ATOM 1017 C C . GLU A 1 119 ? 0.862 -4.804 12.111 1.00 95.25 119 GLU A C 1
ATOM 1019 O O . GLU A 1 119 ? 1.512 -4.997 13.138 1.00 95.25 119 GLU A O 1
ATOM 1024 N N . LEU A 1 120 ? -0.389 -5.250 11.974 1.00 95.75 120 LEU A N 1
ATOM 1025 C CA . LEU A 1 120 ? -1.070 -6.133 12.923 1.00 95.75 120 LEU A CA 1
ATOM 1026 C C . LEU A 1 120 ? -0.903 -7.628 12.572 1.00 95.75 120 LEU A C 1
ATOM 1028 O O . LEU A 1 120 ? -1.572 -8.482 13.160 1.00 95.75 120 LEU A O 1
ATOM 1032 N N . GLY A 1 121 ? -0.032 -7.967 11.615 1.00 94.94 121 GLY A N 1
ATOM 1033 C CA . GLY A 1 121 ? 0.314 -9.347 11.255 1.00 94.94 121 GLY A CA 1
ATOM 1034 C C . GLY A 1 121 ? -0.598 -10.001 10.215 1.00 94.94 121 GLY A C 1
ATOM 1035 O O . GLY A 1 121 ? -0.679 -11.227 10.172 1.00 94.94 121 GLY A O 1
ATOM 1036 N N . GLY A 1 122 ? -1.311 -9.213 9.407 1.00 95.06 122 GLY A N 1
ATOM 1037 C CA . GLY A 1 122 ? -2.090 -9.715 8.273 1.00 95.06 122 GLY A CA 1
ATOM 1038 C C . GLY A 1 122 ? -1.217 -10.436 7.239 1.00 95.06 122 GLY A C 1
ATOM 1039 O O . GLY A 1 122 ? -0.019 -10.169 7.114 1.00 95.06 122 GLY A O 1
ATOM 1040 N N . ASP A 1 123 ? -1.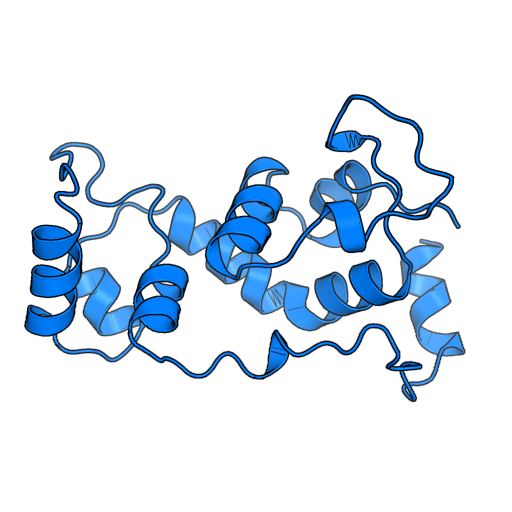815 -11.361 6.487 1.00 92.06 123 ASP A N 1
ATOM 1041 C CA . ASP A 1 123 ? -1.092 -12.139 5.480 1.00 92.06 123 ASP A CA 1
ATOM 1042 C C . ASP A 1 123 ? -0.999 -11.386 4.144 1.00 92.06 123 ASP A C 1
ATOM 1044 O O . ASP A 1 123 ? -1.973 -11.248 3.403 1.00 92.06 123 ASP A O 1
ATOM 1048 N N . TYR A 1 124 ? 0.218 -10.951 3.819 1.00 91.31 124 TYR A N 1
ATOM 1049 C CA . TYR A 1 124 ? 0.579 -10.340 2.542 1.00 91.31 124 TYR A CA 1
ATOM 1050 C C . TYR A 1 124 ? 1.709 -11.123 1.859 1.00 91.31 124 TYR A C 1
ATOM 1052 O O . TYR A 1 124 ? 2.654 -10.540 1.331 1.00 91.31 124 TYR A O 1
ATOM 1060 N N . ASN A 1 125 ? 1.634 -12.458 1.857 1.00 86.50 125 ASN A N 1
ATOM 1061 C CA . ASN A 1 125 ? 2.646 -13.347 1.272 1.00 86.50 125 ASN A CA 1
ATOM 1062 C C . ASN A 1 125 ? 3.041 -12.993 -0.175 1.00 86.50 125 ASN A C 1
ATOM 1064 O O . ASN A 1 125 ? 4.186 -13.218 -0.560 1.00 86.50 125 ASN A O 1
ATOM 1068 N N . PHE A 1 126 ? 2.145 -12.381 -0.958 1.00 83.94 126 PHE A N 1
ATOM 1069 C CA . PHE A 1 126 ? 2.452 -11.917 -2.317 1.00 83.94 126 PHE A CA 1
ATOM 1070 C C . PHE A 1 126 ? 3.541 -10.826 -2.370 1.00 83.94 126 PHE A C 1
ATOM 1072 O O . PHE A 1 126 ? 4.137 -10.623 -3.424 1.00 83.94 126 PHE A O 1
ATOM 1079 N N . LEU A 1 127 ? 3.824 -10.132 -1.258 1.00 84.06 127 LEU A N 1
ATOM 1080 C CA . LEU A 1 127 ? 4.924 -9.164 -1.142 1.00 84.06 127 LEU A CA 1
ATOM 1081 C C . LEU A 1 127 ? 6.300 -9.829 -1.157 1.00 84.06 127 LEU A C 1
ATOM 1083 O O . LEU A 1 127 ? 7.290 -9.163 -1.452 1.00 84.06 127 LEU A O 1
ATOM 1087 N N . ARG A 1 128 ? 6.376 -11.131 -0.857 1.00 71.44 128 ARG A N 1
ATOM 1088 C CA . ARG A 1 128 ? 7.599 -11.929 -0.970 1.00 71.44 128 ARG A CA 1
ATOM 1089 C C . ARG A 1 128 ? 7.846 -12.253 -2.445 1.00 71.44 128 ARG A C 1
ATOM 1091 O O . ARG A 1 128 ? 7.785 -13.409 -2.852 1.00 71.44 128 ARG A O 1
ATOM 1098 N N . TYR A 1 129 ? 8.082 -11.226 -3.260 1.00 69.12 129 TYR A N 1
ATOM 1099 C CA . TYR A 1 129 ? 8.667 -11.424 -4.578 1.00 69.12 129 TYR A CA 1
ATOM 1100 C C . TYR A 1 129 ? 10.178 -11.504 -4.386 1.00 69.12 129 TYR A C 1
ATOM 1102 O O . TYR A 1 129 ? 10.822 -10.631 -3.807 1.00 69.12 129 TYR A O 1
ATOM 1110 N N . ASP A 1 130 ? 10.732 -12.626 -4.795 1.00 55.41 130 ASP A N 1
ATOM 1111 C CA . ASP A 1 130 ? 12.151 -12.887 -4.674 1.00 55.41 130 ASP A CA 1
ATOM 1112 C C . ASP A 1 130 ? 12.884 -12.131 -5.793 1.00 55.41 130 ASP A C 1
ATOM 1114 O O . ASP A 1 130 ? 12.462 -12.124 -6.953 1.00 55.41 130 ASP A O 1
ATOM 1118 N N . LYS A 1 131 ? 13.968 -11.437 -5.449 1.00 51.06 131 LYS A N 1
ATOM 1119 C CA . LYS A 1 131 ? 14.776 -10.722 -6.448 1.00 51.06 131 LYS A CA 1
ATOM 1120 C C . LYS A 1 131 ? 15.497 -11.691 -7.376 1.00 51.06 131 LYS A C 1
ATOM 1122 O O . LYS A 1 131 ? 15.703 -11.366 -8.545 1.00 51.06 131 LYS A O 1
ATOM 1127 N N . ASP A 1 132 ? 15.777 -12.890 -6.868 1.00 47.72 132 ASP A N 1
ATOM 1128 C CA . ASP A 1 132 ? 16.344 -14.007 -7.610 1.00 47.72 132 ASP A CA 1
ATOM 1129 C C . ASP A 1 132 ? 15.255 -14.905 -8.217 1.00 47.72 132 ASP A C 1
ATOM 1131 O O . ASP A 1 132 ? 15.578 -15.866 -8.926 1.00 47.72 132 ASP A O 1
ATOM 1135 N N . HIS A 1 133 ? 13.960 -14.591 -8.019 1.00 46.38 133 HIS A N 1
ATOM 1136 C CA . HIS A 1 133 ? 12.903 -15.236 -8.791 1.00 46.38 133 HIS A CA 1
ATOM 1137 C C . HIS A 1 133 ? 13.065 -14.842 -10.256 1.00 46.38 133 HIS A C 1
ATOM 1139 O O . HIS A 1 133 ? 12.556 -13.837 -10.755 1.00 46.38 133 HIS A O 1
ATOM 1145 N N . ILE A 1 134 ? 13.731 -15.728 -10.986 1.00 46.25 134 ILE A N 1
ATOM 1146 C CA . ILE A 1 134 ? 13.471 -15.934 -12.397 1.00 46.25 134 ILE A CA 1
ATOM 1147 C C . ILE A 1 134 ? 12.004 -16.340 -12.463 1.00 46.25 134 ILE A C 1
ATOM 1149 O O . ILE A 1 134 ? 11.647 -17.474 -12.139 1.00 46.25 134 ILE A O 1
ATOM 1153 N N . TYR A 1 135 ? 11.147 -15.391 -12.823 1.00 44.78 135 TYR A N 1
ATOM 1154 C CA . TYR A 1 135 ? 9.727 -15.630 -13.008 1.00 44.78 135 TYR A CA 1
ATOM 1155 C C . TYR A 1 135 ? 9.555 -16.799 -13.996 1.00 44.78 135 TYR A C 1
ATOM 1157 O O . TYR A 1 135 ? 9.711 -16.632 -15.199 1.00 44.78 135 TYR A O 1
ATOM 1165 N N . LYS A 1 136 ? 9.261 -18.018 -13.521 1.00 43.12 136 LYS A N 1
ATOM 1166 C CA . LYS A 1 136 ? 9.074 -19.203 -14.391 1.00 43.12 136 LYS A CA 1
ATOM 1167 C C . LYS A 1 136 ? 7.737 -19.179 -15.151 1.00 43.12 136 LYS A C 1
ATOM 1169 O O . LYS A 1 136 ? 7.331 -20.180 -15.733 1.00 43.12 136 LYS A O 1
ATOM 1174 N N . GLY A 1 137 ? 7.031 -18.050 -15.134 1.00 46.88 137 GLY A N 1
ATOM 1175 C CA . GLY A 1 137 ? 5.870 -17.787 -15.976 1.00 46.88 137 GLY A CA 1
ATOM 1176 C C . GLY A 1 137 ? 6.314 -17.296 -17.351 1.00 46.88 137 GLY A C 1
ATOM 1177 O O . GLY A 1 137 ? 7.183 -16.439 -17.445 1.00 46.88 137 GLY A O 1
ATOM 1178 N N . ASN A 1 138 ? 5.710 -17.849 -18.404 1.00 40.53 138 ASN A N 1
ATOM 1179 C CA . ASN A 1 138 ? 6.050 -17.671 -19.821 1.00 40.53 138 ASN A CA 1
ATOM 1180 C C . ASN A 1 138 ? 6.459 -16.221 -20.194 1.00 40.53 138 ASN A C 1
ATOM 1182 O O . ASN A 1 138 ? 5.612 -15.378 -20.510 1.00 40.53 138 ASN A O 1
ATOM 1186 N N . PHE A 1 139 ? 7.770 -15.941 -20.174 1.00 48.16 139 PHE A N 1
ATOM 1187 C CA . PHE A 1 139 ? 8.372 -14.620 -20.426 1.00 48.16 139 PHE A CA 1
ATOM 1188 C C . PHE A 1 139 ? 7.942 -14.016 -21.777 1.00 48.16 139 PHE A C 1
ATOM 1190 O O . PHE A 1 139 ? 7.867 -12.795 -21.934 1.00 48.16 139 PHE A O 1
ATOM 1197 N N . GLU A 1 140 ? 7.612 -14.858 -22.758 1.00 46.53 140 GLU A N 1
ATOM 1198 C CA . GLU A 1 140 ? 7.240 -14.431 -24.109 1.00 46.53 140 GLU A CA 1
ATOM 1199 C C . GLU A 1 140 ? 5.822 -13.861 -24.234 1.00 46.53 140 GLU A C 1
ATOM 1201 O O . GLU A 1 140 ? 5.562 -13.059 -25.134 1.00 46.53 140 GLU A O 1
ATOM 1206 N N . TYR A 1 141 ? 4.893 -14.229 -23.344 1.00 46.38 141 TYR A N 1
ATOM 1207 C CA . TYR A 1 141 ? 3.515 -13.736 -23.434 1.00 46.38 141 TYR A CA 1
ATOM 1208 C C . TYR A 1 141 ? 3.395 -12.292 -22.927 1.00 46.38 141 TYR A C 1
ATOM 1210 O O . TYR A 1 141 ? 2.672 -11.487 -23.507 1.00 46.38 141 TYR A O 1
ATOM 1218 N N . ARG A 1 142 ? 4.156 -11.926 -21.887 1.00 51.50 142 ARG A N 1
ATOM 1219 C CA . ARG A 1 142 ? 3.978 -10.648 -21.171 1.00 51.50 142 ARG A CA 1
ATOM 1220 C C . ARG A 1 142 ? 4.866 -9.507 -21.651 1.00 51.50 142 ARG A C 1
ATOM 1222 O O . ARG A 1 142 ? 4.546 -8.346 -21.418 1.00 51.50 142 ARG A O 1
ATOM 1229 N N . ARG A 1 143 ? 5.948 -9.805 -22.375 1.00 50.62 143 ARG A N 1
ATOM 1230 C CA . ARG A 1 143 ? 6.773 -8.774 -23.020 1.00 50.62 143 ARG A CA 1
ATOM 1231 C C . ARG A 1 143 ? 5.955 -7.937 -24.018 1.00 50.62 143 ARG A C 1
ATOM 1233 O O . ARG A 1 143 ? 6.142 -6.728 -24.079 1.00 50.62 143 ARG A O 1
ATOM 1240 N N . ARG A 1 144 ? 4.951 -8.542 -24.667 1.00 53.22 144 ARG A N 1
ATOM 1241 C CA . ARG A 1 144 ? 3.997 -7.846 -25.547 1.00 53.22 144 ARG A CA 1
ATOM 1242 C C . ARG A 1 144 ? 3.133 -6.797 -24.833 1.00 53.22 144 ARG A C 1
ATOM 1244 O O . ARG A 1 144 ? 2.803 -5.795 -25.449 1.00 53.22 144 ARG A O 1
ATOM 1251 N N . GLU A 1 145 ? 2.808 -6.968 -23.549 1.00 50.91 145 GLU A N 1
ATOM 1252 C CA . GLU A 1 145 ? 2.064 -5.955 -22.772 1.00 50.91 145 GLU A CA 1
ATOM 1253 C C . GLU A 1 145 ? 2.952 -4.802 -22.284 1.00 50.91 145 GLU A C 1
ATOM 1255 O O . GLU A 1 145 ? 2.454 -3.721 -21.967 1.00 50.91 145 GLU A O 1
ATOM 1260 N N . LEU A 1 146 ? 4.267 -5.019 -22.200 1.00 49.22 146 LEU A N 1
ATOM 1261 C CA . LEU A 1 146 ? 5.245 -3.964 -21.926 1.00 49.22 146 LEU A CA 1
ATOM 1262 C C . LEU A 1 146 ? 5.621 -3.184 -23.193 1.00 49.22 146 LEU A C 1
ATOM 1264 O O . LEU A 1 146 ? 5.976 -2.014 -23.083 1.00 49.22 146 LEU A O 1
ATOM 1268 N N . GLU A 1 147 ? 5.539 -3.826 -24.361 1.00 51.56 147 GLU A N 1
ATOM 1269 C CA . GLU A 1 147 ? 5.812 -3.242 -25.683 1.00 51.56 147 GLU A CA 1
ATOM 1270 C C . GLU A 1 147 ? 4.621 -2.441 -26.265 1.00 51.56 147 GLU A C 1
ATOM 1272 O O . GLU A 1 147 ? 4.832 -1.661 -27.192 1.00 51.56 147 GLU A O 1
ATOM 1277 N N . GLN A 1 148 ? 3.404 -2.596 -25.718 1.00 47.38 148 GLN A N 1
ATOM 1278 C CA . GLN A 1 148 ? 2.220 -1.755 -25.996 1.00 47.38 148 GLN A CA 1
ATOM 1279 C C . GLN A 1 148 ? 2.149 -0.531 -25.075 1.00 47.38 148 GLN A C 1
ATOM 1281 O O . GLN A 1 148 ? 1.708 0.539 -25.542 1.00 47.38 148 GLN A O 1
#

Foldseek 3Di:
DFDFLLCCACPQLNADSVLVVVVCVLLVNDQVVQFDPPQPDPDNRGGGGDPLVSVLCNVCSVVSVVQRVQQQAQDDLVRLCVVLVHDSVLSVVLCVVVVDDQDPVRGNRRPGSVSSCVVVPHDPVSSPRDPPPPPPPDPVVCVVVVVD

Organism: NCBI:txid2654236

Sequence (148 aa):
MNTRFGHVTYTKLGIRLSTLVFFCKDFEIDLLQNRKPSSVTNTLKEIVLEDNFVFFLLENKTFIRIYNLDYYSNKTIEIISNKIGRQEHEIQQFFEARKYKIDNRYPLRYISSYKIDYELGGDYNFLRYDKDHIYKGNFEYRRRELEQ